Protein AF-A0A2N1I9M5-F1 (afdb_monomer)

Structure (mmCIF, N/CA/C/O backbone):
data_AF-A0A2N1I9M5-F1
#
_entry.id   AF-A0A2N1I9M5-F1
#
loop_
_atom_site.group_PDB
_atom_site.id
_atom_site.type_symbol
_atom_site.label_atom_id
_atom_site.label_alt_id
_atom_site.label_comp_id
_atom_site.label_asym_id
_atom_site.label_entity_id
_atom_site.label_seq_id
_atom_site.pdbx_PDB_ins_code
_atom_site.Cartn_x
_atom_site.Cartn_y
_atom_site.Cartn_z
_atom_site.occupancy
_atom_site.B_iso_or_equiv
_atom_site.auth_seq_id
_atom_site.auth_comp_id
_atom_site.auth_asym_id
_atom_site.auth_atom_id
_atom_site.pdbx_PDB_model_num
ATOM 1 N N . MET A 1 1 ? 23.787 12.676 -72.610 1.00 60.16 1 MET A N 1
ATOM 2 C CA . MET A 1 1 ? 24.158 12.386 -71.199 1.00 60.16 1 MET A CA 1
ATOM 3 C C . MET A 1 1 ? 23.301 13.097 -70.133 1.00 60.16 1 MET A C 1
ATOM 5 O O . MET A 1 1 ? 23.593 12.938 -68.957 1.00 60.16 1 MET A O 1
ATOM 9 N N . LYS A 1 2 ? 22.247 13.862 -70.478 1.00 67.12 2 LYS A N 1
ATOM 10 C CA . LYS A 1 2 ? 21.358 14.486 -69.469 1.00 67.12 2 LYS A CA 1
ATOM 11 C C . LYS A 1 2 ? 20.260 13.530 -68.981 1.00 67.12 2 LYS A C 1
ATOM 13 O O . LYS A 1 2 ? 20.000 13.452 -67.791 1.00 67.12 2 LYS A O 1
ATOM 18 N N . VAL A 1 3 ? 19.715 12.724 -69.893 1.00 72.38 3 VAL A N 1
ATOM 19 C CA . VAL A 1 3 ? 18.643 11.751 -69.622 1.00 72.38 3 VAL A CA 1
ATOM 20 C C . VAL A 1 3 ? 19.093 10.647 -68.653 1.00 72.38 3 VAL A C 1
ATOM 22 O O . VAL A 1 3 ? 18.388 10.330 -67.707 1.00 72.38 3 VAL A O 1
ATOM 25 N N . LEU A 1 4 ? 20.322 10.141 -68.804 1.00 74.69 4 LEU A N 1
ATOM 26 C CA . LEU A 1 4 ? 20.873 9.095 -67.930 1.00 74.69 4 LEU A CA 1
ATOM 27 C C . LEU A 1 4 ? 21.120 9.591 -66.488 1.00 74.69 4 LEU A C 1
ATOM 29 O O . LEU A 1 4 ? 20.935 8.841 -65.535 1.00 74.69 4 LEU A O 1
ATOM 33 N N . LYS A 1 5 ? 21.451 10.881 -66.314 1.00 73.50 5 LYS A N 1
ATOM 34 C CA . LYS A 1 5 ? 21.575 11.516 -64.989 1.00 73.50 5 LYS A CA 1
ATOM 35 C C . LYS A 1 5 ? 20.219 11.686 -64.297 1.00 73.50 5 LYS A C 1
ATOM 37 O O . LYS A 1 5 ? 20.136 11.525 -63.086 1.00 73.50 5 LYS A O 1
ATOM 42 N N . ILE A 1 6 ? 19.163 11.960 -65.065 1.00 81.12 6 ILE A N 1
ATOM 43 C CA . ILE A 1 6 ? 17.791 12.077 -64.549 1.00 81.12 6 ILE A CA 1
ATOM 44 C C . ILE A 1 6 ? 17.291 10.716 -64.054 1.00 81.12 6 ILE A C 1
ATOM 46 O O . ILE A 1 6 ? 16.799 10.624 -62.934 1.00 81.12 6 ILE A O 1
ATOM 50 N N . PHE A 1 7 ? 17.501 9.648 -64.830 1.00 82.56 7 PHE A N 1
ATOM 51 C CA . PHE A 1 7 ? 17.141 8.294 -64.397 1.00 82.56 7 PHE A CA 1
ATOM 52 C C . PHE A 1 7 ? 17.915 7.845 -63.152 1.00 82.56 7 PHE A C 1
ATOM 54 O O . PHE A 1 7 ? 17.318 7.278 -62.242 1.00 82.56 7 PHE A O 1
ATOM 61 N N . SER A 1 8 ? 19.212 8.161 -63.059 1.00 79.69 8 SER A N 1
ATOM 62 C CA . SER A 1 8 ? 20.012 7.862 -61.863 1.00 79.69 8 SER A CA 1
ATOM 63 C C . SER A 1 8 ? 19.509 8.608 -60.622 1.00 79.69 8 SER A C 1
ATOM 65 O O . SER A 1 8 ? 19.387 8.003 -59.560 1.00 79.69 8 SER A O 1
ATOM 67 N N . SER A 1 9 ? 19.152 9.889 -60.757 1.00 79.06 9 SER A N 1
ATOM 68 C CA . SER A 1 9 ? 18.578 10.676 -59.659 1.00 79.06 9 SER A CA 1
ATOM 69 C C . SER A 1 9 ? 17.235 10.122 -59.187 1.00 79.06 9 SER A C 1
ATOM 71 O O . SER A 1 9 ? 16.979 10.107 -57.987 1.00 79.06 9 SER A O 1
ATOM 73 N N . LEU A 1 10 ? 16.384 9.675 -60.112 1.00 81.44 10 LEU A N 1
ATOM 74 C CA . LEU A 1 10 ? 15.053 9.157 -59.796 1.00 81.44 10 LEU A CA 1
ATOM 75 C C . LEU A 1 10 ? 15.112 7.774 -59.127 1.00 81.44 10 LEU A C 1
ATOM 77 O O . LEU A 1 10 ? 14.281 7.445 -58.286 1.00 81.44 10 LEU A O 1
ATOM 81 N N . PHE A 1 11 ? 16.128 6.977 -59.461 1.00 80.06 11 PHE A N 1
ATOM 82 C CA . PHE A 1 11 ? 16.358 5.682 -58.821 1.00 80.06 11 PHE A CA 1
ATOM 83 C C . PHE A 1 11 ? 16.813 5.837 -57.361 1.00 80.06 11 PHE A C 1
ATOM 85 O O . PHE A 1 11 ? 16.378 5.090 -56.487 1.00 80.06 11 PHE A O 1
ATOM 92 N N . ILE A 1 12 ? 17.647 6.844 -57.081 1.00 77.94 12 ILE A N 1
ATOM 93 C CA . ILE A 1 12 ? 18.139 7.133 -55.726 1.00 77.94 12 ILE A CA 1
ATOM 94 C C . ILE A 1 12 ? 17.001 7.628 -54.825 1.00 77.94 12 ILE A C 1
ATOM 96 O O . ILE A 1 12 ? 16.904 7.202 -53.676 1.00 77.94 12 ILE A O 1
ATOM 100 N N . THR A 1 13 ? 16.105 8.481 -55.330 1.00 74.69 13 THR A N 1
ATOM 101 C CA . THR A 1 13 ? 14.969 8.972 -54.532 1.00 74.69 13 THR A CA 1
ATOM 102 C C . THR A 1 13 ? 13.962 7.871 -54.212 1.00 74.69 13 THR A C 1
ATOM 104 O O . THR A 1 13 ? 13.431 7.854 -53.104 1.00 74.69 13 THR A O 1
ATOM 107 N N . PHE A 1 14 ? 13.743 6.926 -55.130 1.00 74.25 14 PHE A N 1
ATOM 108 C CA . PHE A 1 14 ? 12.864 5.776 -54.901 1.00 74.25 14 PHE A CA 1
ATOM 109 C C . PHE A 1 14 ? 13.439 4.785 -53.874 1.00 74.25 14 PHE A C 1
ATOM 111 O O . PHE A 1 14 ? 12.702 4.226 -53.067 1.00 74.25 14 PHE A O 1
ATOM 118 N N . ALA A 1 15 ? 14.763 4.600 -53.854 1.00 71.44 15 ALA A N 1
ATOM 119 C CA . ALA A 1 15 ? 15.419 3.732 -52.876 1.00 71.44 15 ALA A CA 1
ATOM 120 C C . ALA A 1 15 ? 15.346 4.283 -51.437 1.00 71.44 15 ALA A C 1
ATOM 122 O O . ALA A 1 15 ? 15.265 3.507 -50.490 1.00 71.44 15 ALA A O 1
ATOM 123 N N . ILE A 1 16 ? 15.351 5.611 -51.261 1.00 69.06 16 ILE A N 1
ATOM 124 C CA . ILE A 1 16 ? 15.304 6.244 -49.930 1.00 69.06 16 ILE A CA 1
ATOM 125 C C . ILE A 1 16 ? 13.872 6.272 -49.368 1.00 69.06 16 ILE A C 1
ATOM 127 O O . ILE A 1 16 ? 13.688 6.127 -48.161 1.00 69.06 16 ILE A O 1
ATOM 131 N N . SER A 1 17 ? 12.845 6.415 -50.212 1.00 63.75 17 SER A N 1
ATOM 132 C CA . SER A 1 17 ? 11.444 6.492 -49.765 1.00 63.75 17 SER A CA 1
ATOM 133 C C . SER A 1 17 ? 10.799 5.136 -49.441 1.00 63.75 17 SER A C 1
ATOM 135 O O . SER A 1 17 ? 9.763 5.106 -48.781 1.00 63.75 17 SER A O 1
ATOM 137 N N . ALA A 1 18 ? 11.409 4.014 -49.839 1.00 59.00 18 ALA A N 1
ATOM 138 C CA . ALA A 1 18 ? 10.873 2.671 -49.595 1.00 59.00 18 ALA A CA 1
ATOM 139 C C . ALA A 1 18 ? 11.193 2.090 -48.197 1.00 59.00 18 ALA A C 1
ATOM 141 O O . ALA A 1 18 ? 10.627 1.065 -47.825 1.00 59.00 18 ALA A O 1
ATOM 142 N N . CYS A 1 19 ? 12.059 2.733 -47.402 1.00 58.22 19 CYS A N 1
ATOM 143 C CA . CYS A 1 19 ? 12.452 2.251 -46.066 1.00 58.22 19 CYS A CA 1
ATOM 144 C C . CYS A 1 19 ? 11.684 2.891 -44.897 1.00 58.22 19 CYS A C 1
ATOM 146 O O . CYS A 1 19 ? 12.008 2.627 -43.739 1.00 58.22 19 CYS A O 1
ATOM 148 N N . SER A 1 20 ? 10.643 3.691 -45.143 1.00 54.00 20 SER A N 1
ATOM 149 C CA . SER A 1 20 ? 9.744 4.143 -44.072 1.00 54.00 20 SER A CA 1
ATOM 150 C C . SER A 1 20 ? 8.727 3.053 -43.724 1.00 54.00 20 SER A C 1
ATOM 152 O O . SER A 1 20 ? 7.524 3.226 -43.897 1.00 54.00 20 SER A O 1
ATOM 154 N N . SER A 1 21 ? 9.205 1.914 -43.215 1.00 62.69 21 SER A N 1
ATOM 155 C CA . SER A 1 21 ? 8.340 1.012 -42.459 1.00 62.69 21 SER A CA 1
ATOM 156 C C . SER A 1 21 ? 8.052 1.720 -41.136 1.00 62.69 21 SER A C 1
ATOM 158 O O . SER A 1 21 ? 8.897 1.758 -40.238 1.00 62.69 21 SER A O 1
ATOM 160 N N . THR A 1 22 ? 6.881 2.338 -41.009 1.00 63.22 22 THR A N 1
ATOM 161 C CA . THR A 1 22 ? 6.345 2.600 -39.678 1.00 63.22 22 THR A CA 1
ATOM 162 C C . THR A 1 22 ? 6.068 1.223 -39.098 1.00 63.22 22 THR A C 1
ATOM 164 O O . THR A 1 22 ? 5.105 0.572 -39.505 1.00 63.22 22 THR A O 1
ATOM 167 N N . ALA A 1 23 ? 6.943 0.731 -38.221 1.00 56.97 23 ALA A N 1
ATOM 168 C CA . ALA A 1 23 ? 6.609 -0.424 -37.412 1.00 56.97 23 ALA A CA 1
ATOM 169 C C . ALA A 1 23 ? 5.310 -0.056 -36.692 1.00 56.97 23 ALA A C 1
ATOM 171 O O . ALA A 1 23 ? 5.302 0.830 -35.836 1.00 56.97 23 ALA A O 1
ATOM 172 N N . GLN A 1 24 ? 4.193 -0.655 -37.107 1.00 57.25 24 GLN A N 1
ATOM 173 C CA . GLN A 1 24 ? 2.994 -0.636 -36.292 1.00 57.25 24 GLN A CA 1
ATOM 174 C C . GLN A 1 24 ? 3.400 -1.363 -35.021 1.00 57.25 24 GLN A C 1
ATOM 176 O O . GLN A 1 24 ? 3.544 -2.585 -35.005 1.00 57.25 24 GLN A O 1
ATOM 181 N N . VAL A 1 25 ? 3.686 -0.589 -33.978 1.00 51.16 25 VAL A N 1
ATOM 182 C CA . VAL A 1 25 ? 3.768 -1.115 -32.627 1.00 51.16 25 VAL A CA 1
ATOM 183 C C . VAL A 1 25 ? 2.346 -1.555 -32.335 1.00 51.16 25 VAL A C 1
ATOM 185 O O . VAL A 1 25 ? 1.497 -0.752 -31.951 1.00 51.16 25 VAL A O 1
ATOM 188 N N . ASN A 1 26 ? 2.058 -2.820 -32.6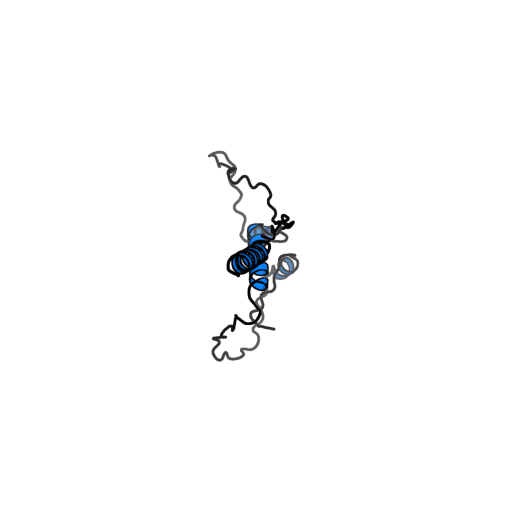34 1.00 50.56 26 ASN A N 1
ATOM 189 C CA . ASN A 1 26 ? 0.913 -3.496 -32.071 1.00 50.56 26 ASN A CA 1
ATOM 190 C C . ASN A 1 26 ? 1.136 -3.413 -30.567 1.00 50.56 26 ASN A C 1
ATOM 192 O O . ASN A 1 26 ? 1.919 -4.172 -29.999 1.00 50.56 26 ASN A O 1
ATOM 196 N N . PHE A 1 27 ? 0.484 -2.444 -29.932 1.00 49.34 27 PHE A N 1
ATOM 197 C CA . PHE A 1 27 ? 0.135 -2.584 -28.540 1.00 49.34 27 PHE A CA 1
ATOM 198 C C . PHE A 1 27 ? -0.835 -3.760 -28.523 1.00 49.34 27 PHE A C 1
ATOM 200 O O . PHE A 1 27 ? -2.050 -3.587 -28.596 1.00 49.34 27 PH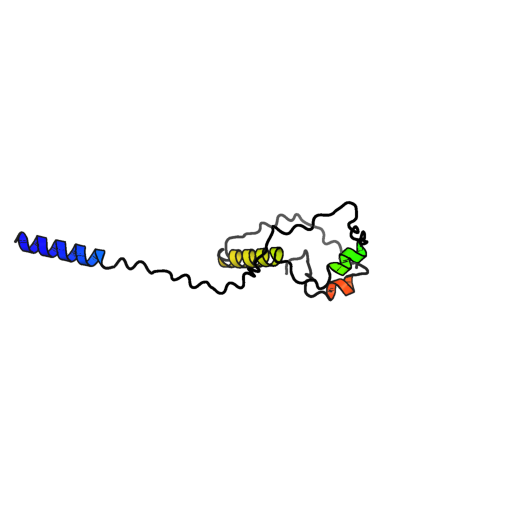E A O 1
ATOM 207 N N . GLU A 1 28 ? -0.293 -4.981 -28.474 1.00 51.06 28 GLU A N 1
ATOM 208 C CA . GLU A 1 28 ? -0.992 -6.009 -27.727 1.00 51.06 28 GLU A CA 1
ATOM 209 C C . GLU A 1 28 ? -1.360 -5.321 -26.414 1.00 51.06 28 GLU A C 1
ATOM 211 O O . GLU A 1 28 ? -0.477 -4.697 -25.802 1.00 51.06 28 GLU A O 1
ATOM 216 N N . PRO A 1 29 ? -2.637 -5.325 -26.006 1.00 50.28 29 PRO A N 1
ATOM 217 C CA . PRO A 1 29 ? -2.925 -5.023 -24.629 1.00 50.28 29 PRO A CA 1
ATOM 218 C C . PRO A 1 29 ? -2.111 -6.060 -23.872 1.00 50.28 29 PRO A C 1
ATOM 220 O O . PRO A 1 29 ? -2.472 -7.236 -23.827 1.00 50.28 29 PRO A O 1
ATOM 223 N N . GLN A 1 30 ? -0.952 -5.643 -23.350 1.00 44.50 30 GLN A N 1
ATOM 224 C CA . GLN A 1 30 ? -0.301 -6.395 -22.306 1.00 44.50 30 GLN A CA 1
ATOM 225 C C . GLN A 1 30 ? -1.446 -6.692 -21.355 1.00 44.50 30 GLN A C 1
ATOM 227 O O . GLN A 1 30 ? -2.206 -5.778 -21.007 1.00 44.50 30 GLN A O 1
ATOM 232 N N . ASN A 1 31 ? -1.622 -7.969 -21.025 1.00 46.84 31 ASN A N 1
ATOM 233 C CA . ASN A 1 31 ? -2.435 -8.397 -19.902 1.00 46.84 31 ASN A CA 1
ATOM 234 C C . ASN A 1 31 ? -1.777 -7.825 -18.641 1.00 46.84 31 ASN A C 1
ATOM 236 O O . ASN A 1 31 ? -1.265 -8.536 -17.783 1.00 46.84 31 ASN A O 1
ATOM 240 N N . ASN A 1 32 ? -1.740 -6.502 -18.555 1.00 48.75 32 ASN A N 1
ATOM 241 C CA . ASN A 1 32 ? -1.548 -5.754 -17.362 1.00 48.75 32 ASN A CA 1
ATOM 242 C C . ASN A 1 32 ? -2.765 -6.191 -16.585 1.00 48.75 32 ASN A C 1
ATOM 244 O O . ASN A 1 32 ? -3.891 -5.810 -16.905 1.00 48.75 32 ASN A O 1
ATOM 248 N N . HIS A 1 33 ? -2.538 -7.054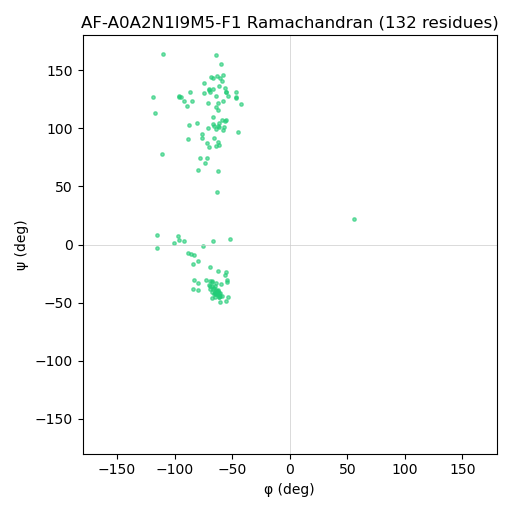 -15.605 1.00 49.09 33 HIS A N 1
ATOM 249 C CA . HIS A 1 33 ? -3.490 -7.376 -14.559 1.00 49.09 33 HIS A CA 1
ATOM 250 C C . HIS A 1 33 ? -3.779 -6.118 -13.721 1.00 49.09 33 HIS A C 1
ATOM 252 O O . HIS A 1 33 ? -3.755 -6.163 -12.496 1.00 49.09 33 HIS A O 1
ATOM 258 N N . TYR A 1 34 ? -3.996 -4.971 -14.366 1.00 49.06 34 TYR A N 1
ATOM 259 C CA . TYR A 1 34 ? -4.728 -3.862 -13.819 1.00 49.06 34 TYR A CA 1
ATOM 260 C C . TYR A 1 34 ? -6.128 -4.398 -13.589 1.00 49.06 34 TYR A C 1
ATOM 262 O O . TYR A 1 34 ? -6.805 -4.858 -14.508 1.00 49.06 34 TYR A O 1
ATOM 270 N N . TYR A 1 35 ? -6.504 -4.431 -12.317 1.00 56.84 35 TYR A N 1
ATOM 271 C CA . TYR A 1 35 ? -7.817 -4.859 -11.874 1.00 56.84 35 TYR A CA 1
ATOM 272 C C . TYR A 1 35 ? -8.796 -3.756 -12.264 1.00 56.84 35 TYR A C 1
ATOM 274 O O . TYR A 1 35 ? -9.244 -2.980 -11.429 1.00 56.84 35 TYR A O 1
ATOM 282 N N . THR A 1 36 ? -9.114 -3.669 -13.553 1.00 51.41 36 THR A N 1
ATOM 283 C CA . THR A 1 36 ? -10.258 -2.916 -14.048 1.00 51.41 36 THR A CA 1
ATOM 284 C C . THR A 1 36 ? -11.491 -3.732 -13.694 1.00 51.41 36 THR A C 1
ATOM 286 O O . THR A 1 36 ? -12.108 -4.381 -14.532 1.00 51.41 36 THR A O 1
ATOM 289 N N . LYS A 1 37 ? -11.815 -3.794 -12.403 1.00 56.53 37 LYS A N 1
ATOM 290 C CA . LYS A 1 37 ? -13.201 -4.024 -12.035 1.00 56.53 37 LYS A CA 1
ATOM 291 C C . LYS A 1 37 ? -13.923 -2.735 -12.419 1.00 56.53 37 LYS A C 1
ATOM 293 O O . LYS A 1 37 ? -13.405 -1.652 -12.156 1.00 56.53 37 LYS A O 1
ATOM 298 N N . ASP A 1 38 ? -15.064 -2.846 -13.086 1.00 61.94 38 ASP A N 1
ATOM 299 C CA . ASP A 1 38 ? -15.896 -1.693 -13.422 1.00 61.94 38 ASP A CA 1
ATOM 300 C C . ASP A 1 38 ? -16.374 -1.038 -12.119 1.00 61.94 38 ASP A C 1
ATOM 302 O O . ASP A 1 38 ? -17.399 -1.403 -11.537 1.00 61.94 38 ASP A O 1
ATOM 306 N N . PHE A 1 39 ? -15.577 -0.107 -11.597 1.00 57.19 39 PHE A N 1
ATOM 307 C CA . PHE A 1 39 ? -15.934 0.690 -10.441 1.00 57.19 39 PHE A CA 1
ATOM 308 C C . PHE A 1 39 ? -16.920 1.746 -10.889 1.00 57.19 39 PHE A C 1
ATOM 310 O O . PHE A 1 39 ? -16.563 2.825 -11.361 1.00 57.19 39 PHE A O 1
ATOM 317 N N . ILE A 1 40 ? -18.196 1.424 -10.725 1.00 63.44 40 ILE A N 1
ATOM 318 C CA . ILE A 1 40 ? -19.273 2.394 -10.839 1.00 63.44 40 ILE A CA 1
ATOM 319 C C . ILE A 1 40 ? -19.165 3.328 -9.621 1.00 63.44 40 ILE A C 1
ATOM 321 O O . ILE A 1 40 ? -19.819 3.143 -8.599 1.00 63.44 40 ILE A O 1
ATOM 325 N N . HIS A 1 41 ? -18.308 4.350 -9.717 1.00 57.38 41 HIS A N 1
ATOM 326 C CA . HIS A 1 41 ? -18.118 5.381 -8.684 1.00 57.38 41 HIS A CA 1
ATOM 327 C C . HIS A 1 41 ? -19.344 6.293 -8.487 1.00 57.38 41 HIS A C 1
ATOM 329 O O . HIS A 1 41 ? -19.288 7.238 -7.705 1.00 57.38 41 HIS A O 1
ATOM 335 N N . SER A 1 42 ? -20.450 6.042 -9.193 1.00 61.59 42 SER A N 1
ATOM 336 C CA . SER A 1 42 ? -21.709 6.771 -9.022 1.00 61.59 42 SER A CA 1
ATOM 337 C C . SER A 1 42 ? -22.631 6.166 -7.961 1.00 61.59 42 SER A C 1
ATOM 339 O O . SER A 1 42 ? -23.649 6.776 -7.636 1.00 61.59 42 SER A O 1
ATOM 341 N N . GLU A 1 43 ? -22.310 4.996 -7.404 1.00 61.84 43 GLU A N 1
ATOM 342 C CA . GLU A 1 43 ? -23.093 4.405 -6.318 1.00 61.84 43 GLU A CA 1
ATOM 343 C C . GLU A 1 43 ? -22.598 4.897 -4.956 1.00 61.84 43 GLU A C 1
ATOM 345 O O . GLU A 1 43 ? -21.729 4.312 -4.312 1.00 61.84 43 GLU A O 1
ATOM 350 N N . PHE A 1 44 ? -23.186 5.998 -4.493 1.00 67.12 44 PHE A N 1
ATOM 351 C CA . PHE A 1 44 ? -23.044 6.439 -3.112 1.00 67.12 44 PHE A CA 1
ATOM 352 C C . PHE A 1 44 ? -24.219 5.910 -2.292 1.00 67.12 44 PHE A C 1
ATOM 354 O O . PHE A 1 44 ? -25.381 6.151 -2.622 1.00 67.12 44 PHE A O 1
ATOM 361 N N . THR A 1 45 ? -23.942 5.233 -1.176 1.00 68.12 45 THR A N 1
ATOM 362 C CA . THR A 1 45 ? -24.980 4.945 -0.179 1.00 68.12 45 THR A CA 1
ATOM 363 C C . THR A 1 45 ? -25.442 6.255 0.450 1.00 68.12 45 THR A C 1
ATOM 365 O O . THR A 1 45 ? -24.741 6.837 1.279 1.00 68.12 45 THR A O 1
ATOM 368 N N . VAL A 1 46 ? -26.622 6.727 0.049 1.00 73.06 46 VAL A N 1
ATOM 369 C CA . VAL A 1 46 ? -27.270 7.894 0.651 1.00 73.06 46 VAL A CA 1
ATOM 370 C C . VAL A 1 46 ? -27.749 7.509 2.052 1.00 73.06 46 VAL A C 1
ATOM 372 O O . VAL A 1 46 ? -28.518 6.563 2.223 1.00 73.06 46 VAL A O 1
ATOM 375 N N . TYR A 1 47 ? -27.283 8.223 3.076 1.00 73.75 47 TYR A N 1
ATOM 376 C CA . TYR A 1 47 ? -27.748 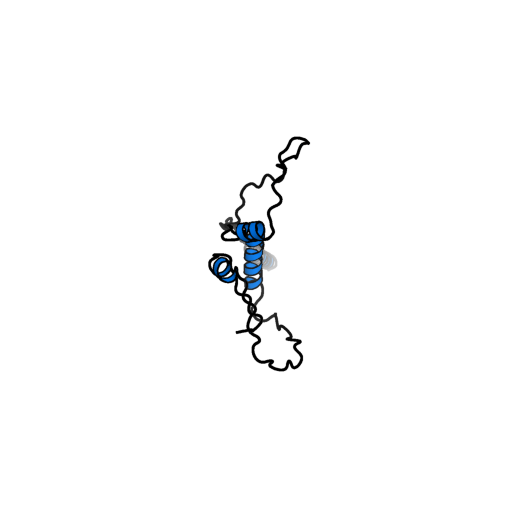8.033 4.450 1.00 73.75 47 TYR A CA 1
ATOM 377 C C . TYR A 1 47 ? -28.995 8.888 4.693 1.00 73.75 47 TYR A C 1
ATOM 379 O O . TYR A 1 47 ? -29.026 10.077 4.386 1.00 73.75 47 TYR A O 1
ATOM 387 N N . HIS A 1 48 ? -30.031 8.275 5.259 1.00 83.31 48 HIS A N 1
ATOM 388 C CA . HIS A 1 48 ? -31.334 8.896 5.503 1.00 83.31 48 HIS A CA 1
ATOM 389 C C . HIS A 1 48 ? -31.517 9.084 7.011 1.00 83.31 48 HIS A C 1
ATOM 391 O O . HIS A 1 48 ? -30.864 8.419 7.810 1.00 83.31 48 HIS A O 1
ATOM 397 N N . LYS A 1 49 ? -32.467 9.914 7.451 1.00 77.69 49 LYS A N 1
ATOM 398 C CA . LYS A 1 49 ? -32.733 10.123 8.890 1.00 77.69 49 LYS A CA 1
ATOM 399 C C . LYS A 1 49 ? -33.026 8.820 9.670 1.00 77.69 49 LYS A C 1
ATOM 401 O O . LYS A 1 49 ? -32.800 8.781 10.873 1.00 77.69 49 LYS A O 1
ATOM 406 N N . GLY A 1 50 ? -33.493 7.765 8.991 1.00 77.88 50 GLY A N 1
ATOM 407 C CA . GLY A 1 50 ? -33.730 6.429 9.557 1.00 77.88 50 GLY A CA 1
ATOM 408 C C . GLY A 1 50 ? -32.643 5.384 9.272 1.00 77.88 50 GLY A C 1
ATOM 409 O O . GLY A 1 50 ? -32.800 4.237 9.680 1.00 77.88 50 GLY A O 1
ATOM 410 N N . SER A 1 51 ? -31.559 5.729 8.570 1.00 79.38 51 SER A N 1
ATOM 411 C CA . SER A 1 51 ? -30.471 4.773 8.341 1.00 79.38 51 SER A CA 1
ATOM 412 C C . SER A 1 51 ? -29.728 4.501 9.645 1.00 79.38 51 SER A C 1
ATOM 414 O O . SER A 1 51 ? -29.355 5.437 10.358 1.00 79.38 51 SER A O 1
ATOM 416 N N . VAL A 1 52 ? -29.482 3.225 9.938 1.00 78.75 52 VAL A N 1
ATOM 417 C CA . VAL A 1 52 ? -28.687 2.811 11.096 1.00 78.75 52 VAL A CA 1
ATOM 418 C C . VAL A 1 52 ? -27.263 3.331 10.912 1.00 78.75 52 VAL A C 1
ATOM 420 O O . VAL A 1 52 ? -26.583 2.981 9.947 1.00 78.75 52 VAL A O 1
ATOM 423 N N . LYS A 1 53 ? -26.813 4.197 11.827 1.00 73.62 53 LYS A N 1
ATOM 424 C CA . LYS A 1 53 ? -25.422 4.660 11.835 1.00 73.62 53 LYS A CA 1
ATOM 425 C C . LYS A 1 53 ? -24.512 3.458 12.053 1.00 73.62 53 LYS A C 1
ATOM 427 O O . LYS A 1 53 ? -24.772 2.636 12.931 1.00 73.62 53 LYS A O 1
ATOM 432 N N . LYS A 1 54 ? -23.424 3.384 11.286 1.00 69.62 54 LYS A N 1
ATOM 433 C CA . LYS A 1 54 ? -22.358 2.417 11.552 1.00 69.62 54 LYS A CA 1
ATOM 434 C C . LYS A 1 54 ? -21.882 2.628 12.993 1.00 69.62 54 LYS A C 1
ATOM 436 O O . LYS A 1 54 ? -21.677 3.772 13.402 1.00 69.62 54 LYS A O 1
ATOM 441 N N . SER A 1 55 ? -21.772 1.551 13.770 1.00 71.81 55 SER A N 1
ATOM 442 C CA . SER A 1 55 ? -21.291 1.641 15.150 1.00 71.81 55 SER A CA 1
ATOM 443 C C . SER A 1 55 ? -19.918 2.306 15.158 1.00 71.81 55 SER A C 1
ATOM 445 O O . SER A 1 55 ? -19.070 1.945 14.340 1.00 71.81 55 SER A O 1
ATOM 447 N N . ALA A 1 56 ? -19.695 3.254 16.070 1.00 61.91 56 ALA A N 1
ATOM 448 C CA . ALA A 1 56 ? -18.368 3.808 16.293 1.00 61.91 56 ALA A CA 1
ATOM 449 C C . ALA A 1 56 ? -17.468 2.678 16.809 1.00 61.91 56 ALA A C 1
ATOM 451 O O . ALA A 1 56 ? -17.559 2.281 17.969 1.00 61.91 56 ALA A O 1
ATOM 452 N N . SER A 1 57 ? -16.676 2.093 15.913 1.00 70.81 57 SER A N 1
ATOM 453 C CA . SER A 1 57 ? -15.695 1.077 16.268 1.00 70.81 57 SER A CA 1
ATOM 454 C C . SER A 1 57 ? -14.621 1.729 17.124 1.00 70.81 57 SER A C 1
ATOM 456 O O . SER A 1 57 ? -14.128 2.800 16.770 1.00 70.81 57 SER A O 1
ATOM 458 N N . THR A 1 58 ? -14.251 1.090 18.229 1.00 85.12 58 THR A N 1
ATOM 459 C CA . THR A 1 58 ? -13.084 1.511 19.010 1.00 85.12 58 THR A CA 1
ATOM 460 C C . THR A 1 58 ? -11.827 1.446 18.137 1.00 85.12 58 THR A C 1
ATOM 462 O O . THR A 1 58 ? -11.771 0.653 17.193 1.00 85.12 58 THR A O 1
ATOM 465 N N . ASP A 1 59 ? -10.793 2.226 18.457 1.00 80.38 59 ASP A N 1
ATOM 466 C CA . ASP A 1 59 ? -9.522 2.198 17.711 1.00 80.38 59 ASP A CA 1
ATOM 467 C C . ASP A 1 59 ? -8.924 0.783 17.638 1.00 80.38 59 ASP A C 1
ATOM 469 O O . ASP A 1 59 ? -8.336 0.395 16.633 1.00 80.38 59 ASP A O 1
ATOM 473 N N . GLN A 1 60 ? -9.148 -0.032 18.673 1.00 82.25 60 GLN A N 1
ATOM 474 C CA . GLN A 1 60 ? -8.764 -1.445 18.696 1.00 82.25 60 GLN A CA 1
ATOM 475 C C . GLN A 1 60 ? -9.530 -2.268 17.658 1.00 82.25 60 GLN A C 1
ATOM 477 O O . GLN A 1 60 ? -8.936 -3.065 16.939 1.00 82.25 60 GLN A O 1
ATOM 482 N N . GLN A 1 61 ? -10.844 -2.070 17.546 1.00 83.06 61 GLN A N 1
ATOM 483 C CA . GLN A 1 61 ? -11.656 -2.751 16.542 1.00 83.06 61 GLN A CA 1
ATOM 484 C C . GLN A 1 61 ? -11.277 -2.303 15.126 1.00 83.06 61 GLN A C 1
ATOM 486 O O . GLN A 1 61 ? -11.224 -3.136 14.222 1.00 83.06 61 GLN A O 1
ATOM 491 N N . LEU A 1 62 ? -10.967 -1.016 14.936 1.00 82.38 62 LEU A N 1
ATOM 492 C CA . LEU A 1 62 ? -10.425 -0.523 13.672 1.00 82.38 62 LEU A CA 1
ATOM 493 C C . LEU A 1 62 ? -9.092 -1.212 13.360 1.00 82.38 62 LEU A C 1
ATOM 495 O O . LEU A 1 62 ? -8.951 -1.771 12.279 1.00 82.38 62 LEU A O 1
ATOM 499 N N . MET A 1 63 ? -8.158 -1.258 14.310 1.00 83.31 63 MET A N 1
ATOM 500 C CA . MET A 1 63 ? -6.875 -1.948 14.151 1.00 83.31 63 MET A CA 1
ATOM 501 C C . MET A 1 63 ? -7.064 -3.421 13.760 1.00 83.31 63 MET A C 1
ATOM 503 O O . MET A 1 63 ? -6.478 -3.858 12.776 1.00 83.31 63 MET A O 1
ATOM 507 N N . PHE A 1 64 ? -7.926 -4.171 14.451 1.00 82.81 64 PHE A N 1
ATOM 508 C CA . PHE A 1 64 ? -8.209 -5.564 14.090 1.00 82.81 64 PHE A CA 1
ATOM 509 C C . PHE A 1 64 ? -8.875 -5.703 12.719 1.00 82.81 64 PHE A C 1
ATOM 511 O O . PHE A 1 64 ? -8.603 -6.668 12.013 1.00 82.81 64 PHE A O 1
ATOM 518 N N . SER A 1 65 ? -9.701 -4.736 12.307 1.00 81.44 65 SER A N 1
ATOM 519 C CA . SER A 1 65 ? -10.299 -4.732 10.965 1.00 81.44 65 SER A CA 1
ATOM 520 C C . SER A 1 65 ? -9.284 -4.480 9.847 1.00 81.44 65 SER A C 1
ATOM 522 O O . SER A 1 65 ? -9.563 -4.779 8.687 1.00 81.44 65 SER A O 1
ATOM 524 N N . LEU A 1 66 ? -8.118 -3.919 10.184 1.00 81.94 66 LEU A N 1
ATOM 525 C CA . LEU A 1 66 ? -7.035 -3.693 9.234 1.00 81.94 66 LEU A CA 1
ATOM 526 C C . LEU A 1 66 ? -6.161 -4.936 9.034 1.00 81.94 66 LEU A C 1
ATOM 528 O O . LEU A 1 66 ? -5.450 -4.985 8.034 1.00 81.94 66 LEU A O 1
ATOM 532 N N . LEU A 1 67 ? -6.237 -5.925 9.931 1.00 85.88 67 LEU A N 1
ATOM 533 C CA . LEU A 1 67 ? -5.464 -7.159 9.826 1.00 85.88 67 LEU A CA 1
ATOM 534 C C . LEU A 1 67 ? -6.028 -8.074 8.736 1.00 85.88 67 LEU A C 1
ATOM 536 O O . LEU A 1 67 ? -7.244 -8.235 8.627 1.00 85.88 67 LEU A O 1
ATOM 540 N N . ASN A 1 68 ? -5.151 -8.710 7.955 1.00 78.06 68 ASN A N 1
ATOM 541 C CA . ASN A 1 68 ? -5.507 -9.663 6.892 1.00 78.06 68 AS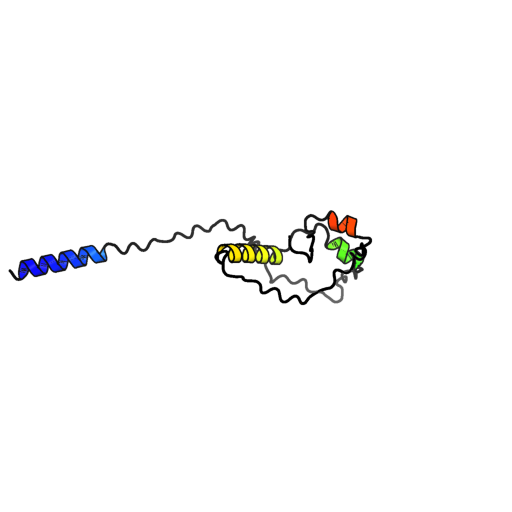N A CA 1
ATOM 542 C C . ASN A 1 68 ? -6.466 -9.100 5.832 1.00 78.06 68 ASN A C 1
ATOM 544 O O . ASN A 1 68 ? -7.156 -9.847 5.130 1.00 78.06 68 ASN A O 1
ATOM 548 N N . ARG A 1 69 ? -6.532 -7.773 5.694 1.00 79.00 69 ARG A N 1
ATOM 549 C CA . ARG A 1 69 ? -7.332 -7.155 4.639 1.00 79.00 69 ARG A CA 1
ATOM 550 C C . ARG A 1 69 ? -6.723 -7.479 3.269 1.00 79.00 69 ARG A C 1
ATOM 552 O O . ARG A 1 69 ? -5.498 -7.494 3.136 1.00 79.00 69 ARG A O 1
ATOM 559 N N . PRO A 1 70 ? -7.531 -7.694 2.221 1.00 80.69 70 PRO A N 1
ATOM 560 C CA . PRO A 1 70 ? -6.993 -7.694 0.868 1.00 80.69 70 PRO A CA 1
ATOM 561 C C . PRO A 1 70 ? -6.368 -6.324 0.579 1.00 80.69 70 PRO A C 1
ATOM 563 O O . PRO A 1 70 ? -6.882 -5.294 1.026 1.00 80.69 70 PRO A O 1
ATOM 566 N N . MET A 1 71 ? -5.254 -6.308 -0.155 1.00 80.31 71 MET A N 1
ATOM 567 C CA . MET A 1 71 ? -4.569 -5.064 -0.496 1.00 80.31 71 MET A CA 1
ATOM 568 C C . MET A 1 71 ? -5.527 -4.122 -1.251 1.00 80.31 71 MET A C 1
ATOM 570 O O . MET A 1 71 ? -6.063 -4.529 -2.288 1.00 80.31 71 MET A O 1
ATOM 574 N N . PRO A 1 72 ? -5.745 -2.882 -0.766 1.00 82.69 72 PRO A N 1
ATOM 575 C CA . PRO A 1 72 ? -6.566 -1.898 -1.460 1.00 82.69 72 PRO A CA 1
ATOM 576 C C . PRO A 1 72 ? -6.038 -1.626 -2.866 1.00 82.69 72 PRO A C 1
ATOM 578 O O . PRO A 1 72 ? -4.831 -1.611 -3.096 1.00 82.69 72 PRO A O 1
ATOM 581 N N . GLU A 1 73 ? -6.929 -1.366 -3.811 1.00 79.44 73 GLU A N 1
ATOM 582 C CA . GLU A 1 73 ? -6.554 -1.198 -5.220 1.00 79.44 73 GLU A CA 1
ATOM 583 C C . GLU A 1 73 ? -5.672 0.018 -5.467 1.00 79.44 73 GLU A C 1
ATOM 585 O O . GLU A 1 73 ? -4.736 -0.065 -6.254 1.00 79.44 73 GLU A O 1
ATOM 590 N N . ASP A 1 74 ? -5.904 1.102 -4.730 1.00 82.31 74 ASP A N 1
ATOM 591 C CA . ASP A 1 74 ? -5.040 2.283 -4.738 1.00 82.31 74 ASP A CA 1
ATOM 592 C C . ASP A 1 74 ? -3.598 1.932 -4.320 1.00 82.31 74 ASP A C 1
ATOM 594 O O . ASP A 1 74 ? -2.629 2.268 -4.998 1.00 82.31 74 ASP A O 1
ATOM 598 N N . GLN A 1 75 ? -3.442 1.118 -3.267 1.00 83.06 75 GLN A N 1
ATOM 599 C CA . GLN A 1 75 ? -2.128 0.636 -2.833 1.00 83.06 75 GLN A CA 1
ATOM 600 C C . GLN A 1 75 ? -1.469 -0.250 -3.901 1.00 83.06 75 GLN A C 1
ATOM 602 O O . GLN A 1 75 ? -0.264 -0.151 -4.130 1.00 83.06 75 GLN A O 1
ATOM 607 N N . ARG A 1 76 ? -2.247 -1.095 -4.585 1.00 84.19 76 ARG A N 1
ATOM 608 C CA . ARG A 1 76 ? -1.749 -1.939 -5.681 1.00 84.19 76 ARG A CA 1
ATOM 609 C C . ARG A 1 76 ? -1.285 -1.115 -6.878 1.00 84.19 76 ARG A C 1
ATOM 611 O O . ARG A 1 76 ? -0.241 -1.414 -7.452 1.00 84.19 76 ARG A O 1
ATOM 618 N N . MET A 1 77 ? -2.045 -0.083 -7.232 1.00 86.44 77 MET A N 1
ATOM 619 C CA . MET A 1 77 ? -1.709 0.863 -8.293 1.00 86.44 77 MET A CA 1
ATOM 620 C C . MET A 1 77 ? -0.403 1.597 -7.976 1.00 86.44 77 MET A C 1
ATOM 622 O O . MET A 1 77 ? 0.484 1.669 -8.825 1.00 86.44 77 MET A O 1
ATOM 626 N N . MET A 1 78 ? -0.252 2.071 -6.736 1.00 85.44 78 MET A N 1
ATOM 627 C CA . MET A 1 78 ? 0.964 2.739 -6.271 1.00 85.44 78 MET A CA 1
ATOM 628 C C . MET A 1 78 ? 2.193 1.821 -6.345 1.00 85.44 78 MET A C 1
ATOM 630 O O . MET A 1 78 ? 3.247 2.253 -6.807 1.00 85.44 78 MET A O 1
ATOM 634 N N . LEU A 1 79 ? 2.067 0.554 -5.935 1.00 85.50 79 LEU A N 1
ATOM 635 C CA . LEU A 1 79 ? 3.163 -0.418 -6.032 1.00 85.50 79 LEU A CA 1
ATOM 636 C C . LEU A 1 79 ? 3.546 -0.706 -7.486 1.00 85.50 79 LEU A C 1
ATOM 638 O O . LEU A 1 79 ? 4.731 -0.719 -7.806 1.00 85.50 79 LEU A O 1
ATOM 642 N N . ALA A 1 80 ? 2.561 -0.869 -8.373 1.00 86.81 80 ALA A N 1
ATOM 643 C CA . ALA A 1 80 ? 2.823 -1.038 -9.800 1.00 86.81 80 ALA A CA 1
ATOM 644 C C . ALA A 1 80 ? 3.544 0.189 -10.382 1.00 86.81 80 ALA A C 1
ATOM 646 O O . ALA A 1 80 ? 4.497 0.051 -11.145 1.00 86.81 80 ALA A O 1
ATOM 647 N N . PHE A 1 81 ? 3.130 1.399 -9.996 1.00 8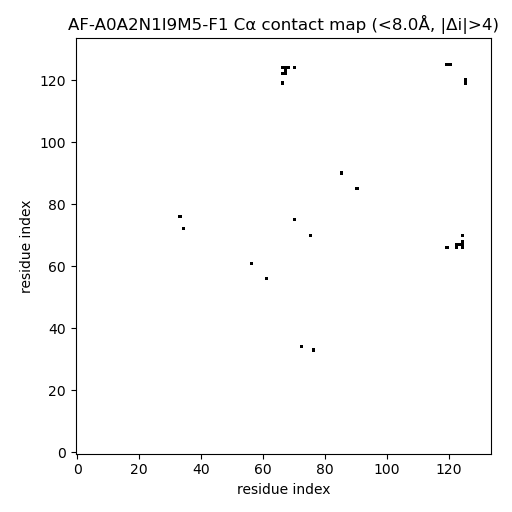6.56 81 PHE A N 1
ATOM 648 C CA . PHE A 1 81 ? 3.793 2.631 -10.418 1.00 86.56 81 PHE A CA 1
ATOM 649 C C . PHE A 1 81 ? 5.251 2.698 -9.942 1.00 86.56 81 PHE A C 1
ATOM 651 O O . PHE A 1 81 ? 6.130 3.019 -10.741 1.00 86.56 81 PHE A O 1
ATOM 658 N N . ALA A 1 82 ? 5.521 2.353 -8.679 1.00 83.62 82 ALA A N 1
ATOM 659 C CA . ALA A 1 82 ? 6.878 2.306 -8.137 1.00 83.62 82 ALA A CA 1
ATOM 660 C C . ALA A 1 82 ? 7.760 1.298 -8.896 1.00 83.62 82 ALA A C 1
ATOM 662 O O . ALA A 1 82 ? 8.872 1.633 -9.297 1.00 83.62 82 ALA A O 1
ATOM 663 N N . GLU A 1 83 ? 7.233 0.107 -9.191 1.00 83.31 83 GLU A N 1
ATOM 664 C CA . GLU A 1 83 ? 7.934 -0.915 -9.978 1.00 83.31 83 GLU A CA 1
ATOM 665 C C . GLU A 1 83 ? 8.259 -0.425 -11.402 1.00 83.31 83 GLU A C 1
ATOM 667 O O . GLU A 1 83 ? 9.351 -0.650 -11.930 1.00 83.31 83 GLU A O 1
ATOM 672 N N . HIS A 1 84 ? 7.321 0.275 -12.044 1.00 81.12 84 HIS A N 1
ATOM 673 C CA . HIS A 1 84 ? 7.560 0.891 -13.349 1.00 81.12 84 HIS A CA 1
ATOM 674 C C . HIS A 1 84 ? 8.605 2.010 -13.279 1.00 81.12 84 HIS A C 1
ATOM 676 O O . HIS A 1 84 ? 9.415 2.141 -14.199 1.00 81.12 84 HIS A O 1
ATOM 682 N N . GLN A 1 85 ? 8.612 2.797 -12.202 1.00 76.56 85 GLN A N 1
ATOM 683 C CA . GLN A 1 85 ? 9.591 3.858 -11.983 1.00 76.56 85 GLN A CA 1
ATOM 684 C C . GLN A 1 85 ? 11.009 3.298 -11.798 1.00 76.56 85 GLN A C 1
ATOM 686 O O . GLN A 1 85 ? 11.942 3.830 -12.401 1.00 76.56 85 GLN A O 1
ATOM 691 N N . GLU A 1 86 ? 11.171 2.211 -11.039 1.00 72.81 86 GLU A N 1
ATOM 692 C CA . GLU A 1 86 ? 12.454 1.508 -10.878 1.00 72.81 86 GLU A CA 1
ATOM 693 C C . GLU A 1 86 ? 12.969 0.936 -12.203 1.00 72.81 86 GLU A C 1
ATOM 695 O O . GLU A 1 86 ? 14.156 1.028 -12.496 1.00 72.81 86 GLU A O 1
ATOM 700 N N . ARG A 1 87 ? 12.081 0.398 -13.049 1.00 77.00 87 ARG A N 1
ATOM 701 C CA . ARG A 1 87 ? 12.459 -0.092 -14.386 1.00 77.00 87 ARG A CA 1
ATOM 702 C C . ARG A 1 87 ? 12.846 1.025 -15.360 1.00 77.00 87 ARG A C 1
ATOM 704 O O . ARG A 1 87 ? 13.640 0.787 -16.266 1.00 77.00 87 ARG A O 1
ATOM 711 N N . TYR A 1 88 ? 12.247 2.208 -15.227 1.00 71.56 88 TYR A N 1
ATOM 712 C CA . TYR A 1 88 ? 12.467 3.331 -16.143 1.00 71.56 88 TYR A CA 1
ATOM 713 C C . TYR A 1 88 ? 13.718 4.148 -15.798 1.00 71.56 88 TYR A C 1
ATOM 715 O O . TYR A 1 88 ? 14.347 4.727 -16.685 1.00 71.56 88 TYR A O 1
ATOM 723 N N . LEU A 1 89 ? 14.088 4.212 -14.519 1.00 65.25 89 LEU A N 1
ATOM 724 C CA . LEU A 1 89 ? 15.288 4.910 -14.078 1.00 65.25 89 LEU A CA 1
ATOM 725 C C . LEU A 1 89 ? 16.479 3.941 -14.103 1.00 65.25 89 LEU A C 1
ATOM 727 O O . LEU A 1 89 ? 16.457 2.951 -13.379 1.00 65.25 89 LEU A O 1
ATOM 731 N N . PRO A 1 90 ? 17.546 4.201 -14.884 1.00 61.84 90 PRO A N 1
ATOM 732 C CA . PRO A 1 90 ? 18.775 3.439 -14.728 1.00 61.84 90 PRO A CA 1
ATOM 733 C C . PRO A 1 90 ? 19.284 3.604 -13.289 1.00 61.84 90 PRO A C 1
ATOM 735 O O . PRO A 1 90 ? 19.221 4.701 -12.722 1.00 61.84 90 PRO A O 1
ATOM 738 N N . ASP A 1 91 ? 19.802 2.504 -12.739 1.00 57.88 91 ASP A N 1
ATOM 739 C CA . ASP A 1 91 ? 20.291 2.244 -11.367 1.00 57.88 91 ASP A CA 1
ATOM 740 C C . ASP A 1 91 ? 21.321 3.268 -10.814 1.00 57.88 91 ASP A C 1
ATOM 742 O O . ASP A 1 91 ? 21.890 3.122 -9.738 1.00 57.88 91 ASP A O 1
ATOM 746 N N . SER A 1 92 ? 21.605 4.338 -11.558 1.00 56.38 92 SER A N 1
ATOM 747 C CA . SER A 1 92 ? 22.725 5.253 -11.363 1.00 56.38 92 SER A CA 1
ATOM 748 C C . SER A 1 92 ? 22.349 6.691 -10.989 1.00 56.38 92 SER A C 1
ATOM 750 O O . SER A 1 92 ? 23.236 7.542 -10.979 1.00 56.38 92 SER A O 1
ATOM 752 N N . THR A 1 93 ? 21.081 7.017 -10.705 1.00 55.25 93 THR A N 1
ATOM 753 C CA . THR A 1 93 ? 20.669 8.439 -10.577 1.00 55.25 93 THR A CA 1
ATOM 754 C C . THR A 1 93 ? 20.184 8.898 -9.205 1.00 55.25 93 THR A C 1
ATOM 756 O O . THR A 1 93 ? 19.952 10.093 -9.031 1.00 55.25 93 THR A O 1
ATOM 759 N N . ILE A 1 94 ? 20.089 8.023 -8.201 1.00 56.09 94 ILE A N 1
ATOM 760 C CA . ILE A 1 94 ? 19.710 8.443 -6.843 1.00 56.09 94 ILE A CA 1
ATOM 761 C C . ILE A 1 94 ? 20.915 8.301 -5.915 1.00 56.09 94 ILE A C 1
ATOM 763 O O . ILE A 1 94 ? 21.022 7.380 -5.110 1.00 56.09 94 ILE A O 1
ATOM 767 N N . VAL A 1 95 ? 21.835 9.264 -6.006 1.00 56.53 95 VAL A N 1
ATOM 768 C CA . VAL A 1 95 ? 22.797 9.513 -4.927 1.00 56.53 95 VAL A CA 1
ATOM 769 C C . VAL A 1 95 ? 22.012 10.142 -3.779 1.00 56.53 95 VAL A C 1
ATOM 771 O O . VAL A 1 95 ? 21.857 11.360 -3.692 1.00 56.53 95 VAL A O 1
ATOM 774 N N . GLY A 1 96 ? 21.451 9.296 -2.915 1.00 56.19 96 GLY A N 1
ATOM 775 C CA . GLY A 1 96 ? 20.847 9.735 -1.666 1.00 56.19 96 GLY A CA 1
ATOM 776 C C . GLY A 1 96 ? 21.921 10.381 -0.800 1.00 56.19 96 GLY A C 1
ATOM 777 O O . GLY A 1 96 ? 22.732 9.688 -0.188 1.00 56.19 96 GLY A O 1
ATOM 778 N N . ILE A 1 97 ? 21.952 11.712 -0.744 1.00 59.56 97 ILE A N 1
ATOM 779 C CA . ILE A 1 97 ? 22.817 12.405 0.207 1.00 59.56 97 ILE A CA 1
ATOM 780 C C . ILE A 1 97 ? 22.317 12.106 1.619 1.00 59.56 97 ILE A C 1
ATOM 782 O O . ILE A 1 97 ? 21.251 12.546 2.053 1.00 59.56 97 ILE A O 1
ATOM 786 N N . GLN A 1 98 ? 23.089 11.315 2.356 1.00 58.03 98 GLN A N 1
ATOM 787 C CA . GLN A 1 98 ? 22.790 11.033 3.747 1.00 58.03 98 GLN A CA 1
ATOM 788 C C . GLN A 1 98 ? 23.181 12.249 4.593 1.00 58.03 98 GLN A C 1
ATOM 790 O O . GLN A 1 98 ? 24.304 12.357 5.077 1.00 58.03 98 GLN A O 1
ATOM 795 N N . ILE A 1 99 ? 22.239 13.169 4.807 1.00 61.59 99 ILE A N 1
ATOM 796 C CA . ILE A 1 99 ? 22.394 14.248 5.791 1.00 61.59 99 ILE A CA 1
ATOM 797 C C . ILE A 1 99 ? 22.132 13.655 7.183 1.00 61.59 99 ILE A C 1
ATOM 799 O O . ILE A 1 99 ? 21.068 13.833 7.776 1.00 61.59 99 ILE A O 1
ATOM 803 N N . LYS A 1 100 ? 23.082 12.877 7.710 1.00 63.31 100 LYS A N 1
ATOM 804 C CA . LYS A 1 100 ? 23.080 12.462 9.119 1.00 63.31 100 LYS A CA 1
ATOM 805 C C . LYS A 1 100 ? 24.315 13.042 9.798 1.00 63.31 100 LYS A C 1
ATOM 807 O O . LYS A 1 100 ? 25.436 12.662 9.492 1.00 63.31 100 LYS A O 1
ATOM 812 N N . GLY A 1 101 ? 24.097 13.968 10.732 1.00 66.56 101 GLY A N 1
ATOM 813 C CA . GLY A 1 101 ? 25.135 14.383 11.675 1.00 66.56 101 GLY A CA 1
ATOM 814 C C . GLY A 1 101 ? 25.540 13.225 12.591 1.00 66.56 101 GLY A C 1
ATOM 815 O O . GLY A 1 101 ? 24.810 12.238 12.713 1.00 66.56 101 GLY A O 1
ATOM 816 N N . HIS A 1 102 ? 26.697 13.351 13.242 1.00 68.38 102 HIS A N 1
ATOM 817 C CA . HIS A 1 102 ? 27.217 12.352 14.174 1.00 68.38 102 HIS A CA 1
ATOM 818 C C . HIS A 1 102 ? 26.193 12.074 15.285 1.00 68.38 102 HIS A C 1
ATOM 820 O O . HIS A 1 102 ? 25.975 12.899 16.173 1.00 68.38 102 HIS A O 1
ATOM 826 N N . LYS A 1 103 ? 25.533 10.916 15.219 1.00 62.97 103 LYS A N 1
ATOM 827 C CA . LYS A 1 103 ? 24.678 10.427 16.297 1.00 62.97 103 LYS A CA 1
ATOM 828 C C . LYS A 1 103 ? 25.536 9.554 17.196 1.00 62.97 103 LYS A C 1
ATOM 830 O O . LYS A 1 103 ? 26.127 8.588 16.722 1.00 62.97 103 LYS A O 1
ATOM 835 N N . ARG A 1 104 ? 25.584 9.887 18.488 1.00 66.94 104 ARG A N 1
ATOM 836 C CA . ARG A 1 104 ? 26.067 8.953 19.505 1.00 66.94 104 ARG A CA 1
ATOM 837 C C . ARG A 1 104 ? 25.265 7.662 19.361 1.00 66.94 104 ARG A C 1
ATOM 839 O O . ARG A 1 104 ? 24.036 7.707 19.313 1.00 66.94 104 ARG A O 1
ATOM 846 N N . THR A 1 105 ? 25.966 6.540 19.257 1.00 62.91 105 THR A N 1
ATOM 847 C CA . THR A 1 105 ? 25.414 5.202 19.456 1.00 62.91 105 THR A CA 1
ATOM 848 C C . THR A 1 105 ? 24.916 5.129 20.889 1.00 62.91 105 THR A C 1
ATOM 850 O O . THR A 1 105 ? 25.652 4.758 21.797 1.00 62.91 105 THR A O 1
ATOM 853 N N . GLU A 1 106 ? 23.685 5.583 21.107 1.00 62.94 106 GLU A N 1
ATOM 854 C CA . GLU A 1 106 ? 22.960 5.211 22.308 1.00 62.94 106 GLU A CA 1
ATOM 855 C C . GLU A 1 106 ? 22.735 3.706 22.235 1.00 62.94 106 GLU A C 1
ATOM 857 O O . GLU A 1 106 ? 22.278 3.185 21.211 1.00 62.94 106 GLU A O 1
ATOM 862 N N . GLU A 1 107 ? 23.126 3.021 23.306 1.00 62.78 107 GLU A N 1
ATOM 863 C CA . GLU A 1 107 ? 22.841 1.610 23.513 1.00 62.78 107 GLU A CA 1
ATOM 864 C C . GLU A 1 107 ? 21.368 1.365 23.200 1.00 62.78 107 GLU A C 1
ATOM 866 O O . GLU A 1 107 ? 20.501 2.150 23.594 1.00 62.78 107 GLU A O 1
ATOM 871 N N . THR A 1 108 ? 21.111 0.331 22.400 1.00 61.44 108 THR A N 1
ATOM 872 C CA . THR A 1 108 ? 19.789 -0.068 21.919 1.00 61.44 108 THR A CA 1
ATOM 873 C C . THR A 1 108 ? 18.784 -0.049 23.061 1.00 61.44 108 THR A C 1
ATOM 875 O O . THR A 1 108 ? 18.689 -1.002 23.829 1.00 61.44 108 THR A O 1
ATOM 878 N N . LYS A 1 109 ? 18.033 1.052 23.165 1.00 59.88 109 LYS A N 1
ATOM 879 C CA . LYS A 1 109 ? 16.882 1.157 24.055 1.00 59.88 109 LYS A CA 1
ATOM 880 C C . LYS A 1 109 ? 15.945 0.013 23.695 1.00 59.88 109 LYS A C 1
ATOM 882 O O . LYS A 1 109 ? 15.696 -0.209 22.504 1.00 59.88 109 LYS A O 1
ATOM 887 N N . GLU A 1 110 ? 15.483 -0.720 24.708 1.00 64.31 110 GLU A N 1
ATOM 888 C CA . GLU A 1 110 ? 14.476 -1.769 24.550 1.00 64.31 110 GLU A CA 1
ATOM 889 C C . GLU A 1 110 ? 13.392 -1.274 23.596 1.00 64.31 110 GLU A C 1
ATOM 891 O O . GLU A 1 110 ? 12.795 -0.209 23.791 1.00 64.31 110 GLU A O 1
ATOM 896 N N . ARG A 1 111 ? 13.199 -2.011 22.499 1.00 65.44 111 ARG A N 1
ATOM 897 C CA . ARG A 1 111 ? 12.151 -1.681 21.541 1.00 65.44 111 ARG A CA 1
ATOM 898 C C . ARG A 1 111 ? 10.830 -1.790 22.284 1.00 65.44 111 ARG A C 1
ATOM 900 O O . ARG A 1 111 ? 10.508 -2.849 22.808 1.00 65.44 111 ARG A O 1
ATOM 907 N N . VAL A 1 112 ? 10.075 -0.698 22.308 1.00 67.38 112 VAL A N 1
ATOM 908 C CA . VAL A 1 112 ? 8.720 -0.689 22.859 1.00 67.38 112 VAL A CA 1
ATOM 909 C C . VAL A 1 112 ? 7.895 -1.713 22.079 1.00 67.38 112 VAL A C 1
ATOM 911 O O . VAL A 1 112 ? 7.590 -1.497 20.905 1.00 67.38 112 VAL A O 1
ATOM 914 N N . SER A 1 113 ? 7.573 -2.848 22.705 1.00 72.50 113 SER A N 1
ATOM 915 C CA . SER A 1 113 ? 6.717 -3.865 22.099 1.00 72.50 113 SER A CA 1
ATOM 916 C C . SER A 1 113 ? 5.257 -3.509 22.353 1.00 72.50 113 SER A C 1
ATOM 918 O O . SER A 1 113 ? 4.836 -3.368 23.501 1.00 72.50 113 SER A O 1
ATOM 920 N N . SER A 1 114 ? 4.468 -3.382 21.289 1.00 80.44 114 SER A N 1
ATOM 921 C CA . SER A 1 114 ? 3.011 -3.277 21.411 1.00 80.44 114 SER A CA 1
ATOM 922 C C . SER A 1 114 ? 2.427 -4.606 21.897 1.00 80.44 114 SER A C 1
ATOM 924 O O . SER A 1 114 ? 2.859 -5.667 21.451 1.00 80.44 114 SER A O 1
ATOM 926 N N . ASN A 1 115 ? 1.380 -4.563 22.727 1.00 84.50 115 ASN A N 1
ATOM 927 C CA . ASN A 1 115 ? 0.624 -5.759 23.134 1.00 84.50 115 ASN A CA 1
ATOM 928 C C . ASN A 1 115 ? 0.073 -6.545 21.926 1.00 84.50 115 ASN A C 1
ATOM 930 O O . ASN A 1 115 ? -0.124 -7.757 21.999 1.00 84.50 115 ASN A O 1
ATOM 934 N N . TYR A 1 116 ? -0.144 -5.861 20.800 1.00 84.81 116 TYR A N 1
ATOM 935 C CA . TYR A 1 116 ? -0.670 -6.437 19.563 1.00 84.81 116 TYR A CA 1
ATOM 936 C C . TYR A 1 116 ? 0.417 -6.820 18.554 1.00 84.81 116 TYR A C 1
ATOM 938 O O . TYR A 1 116 ? 0.078 -7.260 17.458 1.00 84.81 116 TYR A O 1
ATOM 946 N N . ALA A 1 117 ? 1.704 -6.673 18.901 1.00 85.69 117 ALA A N 1
ATOM 947 C CA . ALA A 1 117 ? 2.818 -6.953 17.991 1.00 85.69 117 ALA A CA 1
ATOM 948 C C . ALA A 1 117 ? 2.723 -8.364 17.397 1.00 85.69 117 ALA A C 1
ATOM 950 O O . ALA A 1 117 ? 2.775 -8.514 16.184 1.00 85.69 117 ALA A O 1
ATOM 951 N N . HIS A 1 118 ? 2.436 -9.365 18.233 1.00 86.81 118 HIS A N 1
ATOM 952 C CA . HIS A 1 118 ? 2.287 -10.755 17.801 1.00 86.81 118 HIS A CA 1
ATOM 953 C C . HIS A 1 118 ? 1.167 -10.972 16.768 1.00 86.81 118 HIS A C 1
ATOM 955 O O . HIS A 1 118 ? 1.300 -11.830 15.904 1.00 86.81 118 HIS A O 1
ATOM 961 N N . VAL A 1 119 ? 0.066 -10.213 16.846 1.00 85.94 119 VAL A N 1
ATOM 962 C CA . VAL A 1 119 ? -1.053 -10.332 15.893 1.00 85.94 119 VAL A CA 1
ATOM 963 C C . VAL A 1 119 ? -0.728 -9.596 14.596 1.00 85.94 119 VAL A C 1
ATOM 965 O O . VAL A 1 119 ? -1.035 -10.084 13.515 1.00 85.94 119 VAL A O 1
ATOM 968 N N . ILE A 1 120 ? -0.085 -8.428 14.700 1.00 85.25 120 ILE A N 1
ATOM 969 C CA . ILE A 1 120 ? 0.340 -7.638 13.540 1.00 85.25 120 ILE A CA 1
ATOM 970 C C . ILE A 1 120 ? 1.401 -8.404 12.744 1.00 85.25 120 ILE A C 1
ATOM 972 O O . ILE A 1 120 ? 1.318 -8.449 11.528 1.00 85.25 120 ILE A O 1
ATOM 976 N N . GLU A 1 121 ? 2.357 -9.057 13.407 1.00 84.94 121 GLU A N 1
ATOM 977 C CA . GLU A 1 121 ? 3.411 -9.854 12.758 1.00 84.94 121 GLU A CA 1
ATOM 978 C C . GLU A 1 121 ? 2.880 -11.056 11.961 1.00 84.94 121 GLU A C 1
ATOM 980 O O . GLU A 1 121 ? 3.558 -11.536 11.056 1.00 84.94 121 GLU A O 1
ATOM 985 N N . GLN A 1 122 ? 1.678 -11.539 12.281 1.00 85.38 122 GLN A N 1
ATOM 986 C CA . GLN A 1 122 ? 1.027 -12.641 11.569 1.00 85.38 122 GLN A CA 1
ATOM 987 C C . GLN A 1 122 ? 0.233 -12.183 10.335 1.00 85.38 122 GLN A C 1
ATOM 989 O O . GLN A 1 122 ? -0.237 -13.033 9.578 1.00 85.38 122 GLN A O 1
ATOM 994 N N . ASP A 1 123 ? 0.064 -10.874 10.120 1.00 85.12 123 ASP A N 1
ATOM 995 C CA . ASP A 1 123 ? -0.625 -10.344 8.942 1.00 85.12 123 ASP A CA 1
ATOM 996 C C . ASP A 1 123 ? 0.264 -10.458 7.696 1.00 85.12 123 ASP A C 1
ATOM 998 O O . ASP A 1 123 ? 1.408 -10.008 7.672 1.00 85.12 123 ASP A O 1
ATOM 1002 N N . ILE A 1 124 ? -0.300 -11.006 6.619 1.00 83.50 124 ILE A N 1
ATOM 1003 C CA . ILE A 1 124 ? 0.316 -11.078 5.286 1.00 83.50 124 ILE A CA 1
ATOM 1004 C C . ILE A 1 124 ? 0.773 -9.705 4.766 1.00 83.50 124 ILE A C 1
ATOM 1006 O O . ILE A 1 124 ? 1.746 -9.622 4.016 1.00 83.50 124 ILE A O 1
ATOM 1010 N N . ASN A 1 125 ? 0.089 -8.627 5.152 1.00 78.69 125 ASN A N 1
ATOM 1011 C CA . ASN A 1 125 ? 0.434 -7.270 4.730 1.00 78.69 125 ASN A CA 1
ATOM 1012 C C . ASN A 1 125 ? 1.394 -6.554 5.693 1.00 78.69 125 ASN A C 1
ATOM 1014 O O 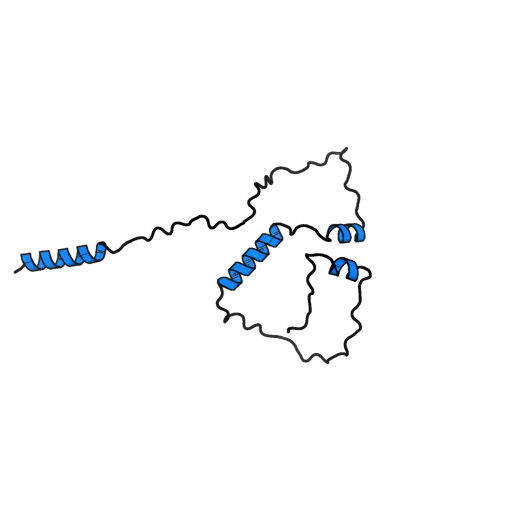. ASN A 1 125 ? 1.682 -5.369 5.490 1.00 78.69 125 ASN A O 1
ATOM 1018 N N . ALA A 1 126 ? 1.860 -7.217 6.754 1.00 82.25 126 ALA A N 1
ATOM 1019 C CA . ALA A 1 126 ? 2.766 -6.603 7.711 1.00 82.25 126 ALA A CA 1
ATOM 1020 C C . ALA A 1 126 ? 4.139 -6.350 7.086 1.00 82.25 126 ALA A C 1
ATOM 1022 O O . ALA A 1 126 ? 4.757 -7.231 6.490 1.00 82.25 126 ALA A O 1
ATOM 1023 N N . VAL A 1 127 ? 4.645 -5.129 7.262 1.00 78.31 127 VAL A N 1
ATOM 1024 C CA . VAL A 1 127 ? 5.978 -4.735 6.801 1.00 78.31 127 VAL A CA 1
ATOM 1025 C C . VAL A 1 127 ? 6.839 -4.312 7.982 1.00 78.31 127 VAL A C 1
ATOM 1027 O O . VAL A 1 127 ? 6.471 -3.444 8.774 1.00 78.31 127 VAL A O 1
ATOM 1030 N N . MET A 1 128 ? 8.019 -4.919 8.097 1.00 75.75 128 MET A N 1
ATOM 1031 C CA . MET A 1 128 ? 9.002 -4.525 9.099 1.00 75.75 128 MET A CA 1
ATOM 1032 C C . MET A 1 128 ? 9.764 -3.295 8.602 1.00 75.75 128 MET A C 1
ATOM 1034 O O . MET A 1 128 ? 10.652 -3.395 7.755 1.00 75.75 128 MET A O 1
ATOM 1038 N N . ILE A 1 129 ? 9.441 -2.129 9.155 1.00 72.62 129 ILE A N 1
ATOM 1039 C CA . ILE A 1 129 ? 10.175 -0.893 8.879 1.00 72.62 129 ILE A CA 1
ATOM 1040 C C . ILE A 1 129 ? 11.344 -0.803 9.861 1.00 72.62 129 ILE A C 1
ATOM 1042 O O . ILE A 1 129 ? 11.174 -0.463 11.031 1.00 72.62 129 ILE A O 1
ATOM 1046 N N . SER A 1 130 ? 12.550 -1.108 9.385 1.00 69.00 130 SER A N 1
ATOM 1047 C CA . SER A 1 130 ? 13.781 -0.827 10.123 1.00 69.00 130 SER A CA 1
ATOM 1048 C C . SER A 1 130 ? 14.372 0.493 9.641 1.00 69.00 130 SER A C 1
ATOM 1050 O O . SER A 1 130 ? 14.620 0.677 8.454 1.00 69.00 130 SER A O 1
ATOM 1052 N N . ALA A 1 131 ? 14.642 1.412 10.568 1.00 59.44 131 ALA A N 1
ATOM 1053 C CA . ALA A 1 131 ? 15.311 2.680 10.267 1.00 59.44 131 ALA A CA 1
ATOM 1054 C C . ALA A 1 131 ? 16.831 2.533 10.025 1.00 59.44 131 ALA A C 1
ATOM 1056 O O . ALA A 1 131 ? 17.515 3.532 9.766 1.00 59.44 131 ALA A O 1
ATOM 1057 N N . MET A 1 132 ? 17.375 1.315 10.144 1.00 53.53 132 MET A N 1
ATOM 1058 C CA . MET A 1 132 ? 18.764 1.015 9.797 1.00 53.53 132 MET A CA 1
ATOM 1059 C C . MET A 1 132 ? 18.842 0.450 8.373 1.00 53.53 132 MET A C 1
ATOM 1061 O O . MET A 1 132 ? 18.124 -0.510 8.084 1.00 53.53 132 MET A O 1
ATOM 1065 N N . PRO A 1 133 ? 19.701 1.009 7.500 1.00 46.66 133 PRO A N 1
ATOM 1066 C CA . PRO A 1 133 ? 20.023 0.368 6.231 1.00 46.66 133 PRO A CA 1
ATOM 1067 C C . PRO A 1 133 ? 20.724 -0.974 6.501 1.00 46.66 133 PRO A C 1
ATOM 1069 O O . PRO A 1 133 ? 21.445 -1.098 7.494 1.00 46.66 133 PRO A O 1
ATOM 1072 N N . ARG A 1 134 ? 20.462 -1.970 5.646 1.00 41.06 134 ARG A N 1
ATOM 1073 C CA . ARG A 1 134 ? 21.295 -3.177 5.550 1.00 41.06 134 ARG A CA 1
ATOM 1074 C C . ARG A 1 134 ? 22.658 -2.831 4.965 1.00 41.06 134 ARG A C 1
ATOM 1076 O O . ARG A 1 134 ? 22.704 -1.884 4.149 1.00 41.06 134 ARG A O 1
#

Foldseek 3Di:
DVVVVVVVVVVVVVVVVVPPPPPPPPPPVPPPVLVPPPPPVVDDDDDDPPRDDDPPDDVVRVVVVPFQDDDDSVNVVVVVVVVVVPVVDPPPPDPPDPPDDDDPPDPPDPDPDDPCNVVLVPGPPRDDDDPDDD

Radius of gyration: 30.74 Å; Cα contacts (8 Å, |Δi|>4): 15; chains: 1; bounding box: 61×27×96 Å

Secondary structure (DSSP, 8-state):
-HHHHHHHHHHHHHHHHTT---------------------TT------TTSPPPP---HHHHHHHHTTPPPPHHHHHHHHHHHHHHHHS-TTS---------------------TTHHHHTT-TT-----SS--

Mean predicted aligned error: 18.98 Å

pLDDT: mean 70.13, std 12.05, range [41.06, 86.81]

Sequence (134 aa):
MKVLKIFSSLFITFAISACSSTAQVNFEPQNNHYYTKDFIHSEFTVYHKGSVKKSASTDQQLMFSLLNRPMP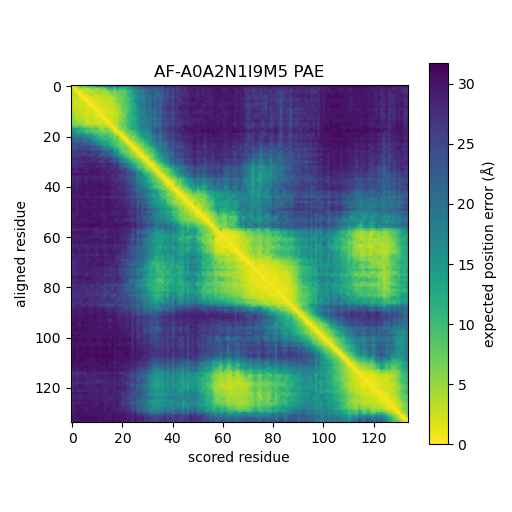EDQRMMLAFAEHQERYLPDSTIVGIQIKGHKRTEETKERVSSNYAHVIEQDINAVMISAMPR

Solvent-accessible surface area (backbone atoms only — not comparable to full-atom values): 9344 Å² total; per-residue (Å²): 123,65,68,64,53,52,54,53,53,54,52,54,55,55,63,64,67,71,68,73,71,75,76,78,75,74,74,65,78,68,85,64,82,66,81,78,64,88,74,67,84,82,75,71,88,81,83,50,101,82,54,82,74,79,76,86,66,51,74,66,54,50,55,58,64,60,52,71,53,79,83,52,67,68,61,52,51,52,50,52,50,50,55,52,48,58,73,70,45,69,99,80,73,81,82,75,78,78,90,67,75,94,70,79,85,67,75,84,67,80,74,87,77,56,97,56,45,76,63,48,71,70,24,86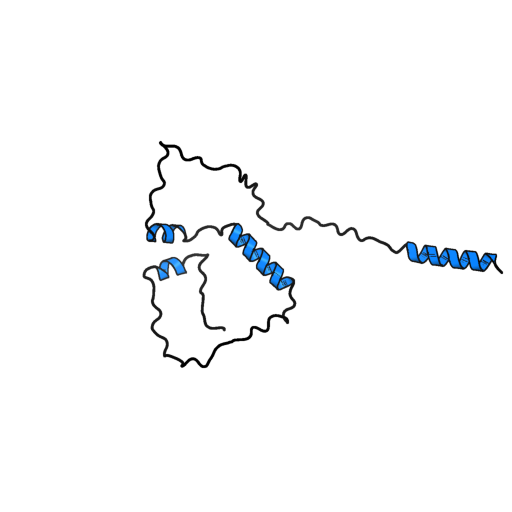,83,56,76,89,84,67,96,64,83,130